Protein AF-A0A412Q838-F1 (afdb_monomer_lite)

Radius of gyration: 33.32 Å; chains: 1; bounding box: 59×25×80 Å

Structure (mmCIF, N/CA/C/O backbone):
data_AF-A0A412Q838-F1
#
_entry.id   AF-A0A412Q838-F1
#
loop_
_atom_site.group_PDB
_atom_site.id
_atom_site.type_symbol
_atom_site.label_atom_id
_atom_site.label_alt_id
_atom_site.label_comp_id
_atom_site.label_asym_id
_atom_site.label_entity_id
_atom_site.label_seq_id
_atom_site.pdbx_PDB_ins_code
_atom_site.Cartn_x
_atom_site.Cartn_y
_atom_site.Cartn_z
_atom_site.occupancy
_atom_site.B_iso_or_equiv
_atom_site.auth_seq_id
_atom_site.auth_comp_id
_atom_site.auth_asym_id
_atom_site.auth_atom_id
_atom_site.pdbx_PDB_model_num
ATOM 1 N N . LYS A 1 1 ? 25.121 19.660 -43.442 1.00 67.44 1 LYS A N 1
ATOM 2 C CA . LYS A 1 1 ? 24.996 18.195 -43.592 1.00 67.44 1 LYS A CA 1
ATOM 3 C C . LYS A 1 1 ? 23.678 17.936 -44.287 1.00 67.44 1 LYS A C 1
ATOM 5 O O . LYS A 1 1 ? 22.719 18.638 -43.985 1.00 67.44 1 LYS A O 1
ATOM 10 N N . SER A 1 2 ? 23.646 17.054 -45.275 1.00 88.25 2 SER A N 1
ATOM 11 C CA . SER A 1 2 ? 22.391 16.653 -45.905 1.00 88.25 2 SER A CA 1
ATOM 12 C C . SER A 1 2 ? 21.680 15.607 -45.034 1.00 88.25 2 SER A C 1
ATOM 14 O O . SER A 1 2 ? 22.355 14.857 -44.326 1.00 88.25 2 SER A O 1
ATOM 16 N N . PRO A 1 3 ? 20.343 15.497 -45.101 1.00 89.50 3 PRO A N 1
ATOM 17 C CA . PRO A 1 3 ? 19.605 14.456 -44.384 1.00 89.50 3 PRO A CA 1
ATOM 18 C C . PRO A 1 3 ? 20.129 13.034 -44.644 1.00 89.50 3 PRO A C 1
ATOM 20 O O . PRO A 1 3 ? 20.163 12.207 -43.740 1.00 89.50 3 PRO A O 1
ATOM 23 N N . LEU A 1 4 ? 20.594 12.752 -45.867 1.00 90.25 4 LEU A N 1
ATOM 24 C CA . LEU A 1 4 ? 21.164 11.453 -46.230 1.00 90.25 4 LEU A CA 1
ATOM 25 C C . LEU A 1 4 ? 22.490 11.171 -45.507 1.00 90.25 4 LEU A C 1
ATOM 27 O O . LEU A 1 4 ? 22.723 10.046 -45.079 1.00 90.25 4 LEU A O 1
ATOM 31 N N . GLU A 1 5 ? 23.348 12.180 -45.341 1.00 91.69 5 GLU A N 1
ATOM 32 C CA . GLU A 1 5 ? 24.610 12.035 -44.598 1.00 91.69 5 GLU A CA 1
ATOM 33 C C . GLU A 1 5 ? 24.364 11.717 -43.121 1.00 91.69 5 GLU A C 1
ATOM 35 O O . GLU A 1 5 ? 25.114 10.950 -42.525 1.00 91.69 5 GLU A O 1
ATOM 40 N N . GLU A 1 6 ? 23.311 12.283 -42.531 1.00 91.12 6 GLU A N 1
ATOM 41 C CA . GLU A 1 6 ? 22.933 12.011 -41.141 1.00 91.12 6 GLU A CA 1
ATOM 42 C C . GLU A 1 6 ? 22.399 10.584 -40.970 1.00 91.12 6 GLU A C 1
ATOM 44 O O . GLU A 1 6 ? 22.777 9.904 -40.016 1.00 91.12 6 GLU A O 1
ATOM 49 N N . TRP A 1 7 ? 21.611 10.088 -41.931 1.00 90.94 7 TRP A N 1
ATOM 50 C CA . TRP A 1 7 ? 21.191 8.684 -41.971 1.00 90.94 7 TRP A CA 1
ATOM 51 C C . TRP A 1 7 ? 22.371 7.725 -42.148 1.00 90.94 7 TRP A C 1
ATOM 53 O O . TRP A 1 7 ? 22.462 6.731 -41.434 1.00 90.94 7 TRP A O 1
ATOM 63 N N . ILE A 1 8 ? 23.302 8.025 -43.059 1.00 91.81 8 ILE A N 1
ATOM 64 C CA . ILE A 1 8 ? 24.510 7.211 -43.263 1.00 91.81 8 ILE A CA 1
ATOM 65 C C . ILE A 1 8 ? 25.379 7.204 -42.002 1.00 91.81 8 ILE A C 1
ATOM 67 O O . ILE A 1 8 ? 25.918 6.161 -41.642 1.00 91.81 8 ILE A O 1
ATOM 71 N N . TYR A 1 9 ? 25.511 8.345 -41.320 1.00 91.19 9 TYR A N 1
ATOM 72 C CA . TYR A 1 9 ? 26.241 8.424 -40.058 1.00 91.19 9 TYR A CA 1
ATOM 73 C C . TYR A 1 9 ? 25.623 7.489 -39.020 1.00 91.19 9 TYR A C 1
ATOM 75 O O . TYR A 1 9 ? 26.313 6.593 -38.545 1.00 91.19 9 TYR A O 1
ATOM 83 N N . TYR A 1 10 ? 24.321 7.628 -38.757 1.00 88.94 10 TYR A N 1
ATOM 84 C CA . TYR A 1 10 ? 23.614 6.773 -37.808 1.00 88.94 10 TYR A CA 1
ATOM 85 C C . TYR A 1 10 ? 23.723 5.282 -38.165 1.00 88.94 10 TYR A C 1
ATOM 87 O O . TYR A 1 10 ? 24.040 4.474 -37.301 1.00 88.94 10 TYR A O 1
ATOM 95 N N . LEU A 1 11 ? 23.531 4.898 -39.431 1.00 88.94 11 LEU A N 1
ATOM 96 C CA . LEU A 1 11 ? 23.614 3.490 -39.842 1.00 88.94 11 LEU A CA 1
ATOM 97 C C . LEU A 1 11 ? 25.022 2.896 -39.686 1.00 88.94 11 LEU A C 1
ATOM 99 O O . LEU A 1 11 ? 25.153 1.691 -39.482 1.00 88.94 11 LEU A O 1
ATOM 103 N N . ASN A 1 12 ? 26.065 3.723 -39.773 1.00 90.75 12 ASN A N 1
ATOM 104 C CA . ASN A 1 12 ? 27.448 3.276 -39.625 1.00 90.75 12 ASN A CA 1
ATOM 105 C C . ASN A 1 12 ? 27.929 3.275 -38.169 1.00 90.75 12 ASN A C 1
ATOM 107 O O . ASN A 1 12 ? 28.763 2.445 -37.815 1.00 90.75 12 ASN A O 1
ATOM 111 N N . THR A 1 13 ? 27.463 4.213 -37.342 1.00 86.06 13 THR A N 1
ATOM 112 C CA . THR A 1 13 ? 27.957 4.393 -35.966 1.00 86.06 13 THR A CA 1
ATOM 113 C C . THR A 1 13 ? 26.992 3.886 -34.900 1.00 86.06 13 THR A C 1
ATOM 115 O O . THR A 1 13 ? 27.412 3.641 -33.776 1.00 86.06 13 THR A O 1
ATOM 118 N N . GLY A 1 14 ? 25.708 3.736 -35.228 1.00 84.38 14 GLY A N 1
ATOM 119 C CA . GLY A 1 14 ? 24.630 3.487 -34.271 1.00 84.38 14 GLY A CA 1
ATOM 120 C C . GLY A 1 14 ? 24.230 4.720 -33.451 1.00 84.38 14 GLY A C 1
ATOM 121 O O . GLY A 1 14 ? 23.303 4.639 -32.650 1.00 84.38 14 GLY A O 1
ATOM 122 N N . GLU A 1 15 ? 24.882 5.869 -33.652 1.00 83.81 15 GLU A N 1
ATOM 123 C CA . GLU A 1 15 ? 24.660 7.083 -32.866 1.00 83.81 15 GLU A CA 1
ATOM 124 C C . GLU A 1 15 ? 23.845 8.116 -33.646 1.00 83.81 15 GLU A C 1
ATOM 126 O O . GLU A 1 15 ? 24.138 8.427 -34.802 1.00 83.81 15 GLU A O 1
ATOM 131 N N . ILE A 1 16 ? 22.847 8.710 -32.989 1.00 86.75 16 ILE A N 1
ATOM 132 C CA . ILE A 1 16 ? 22.075 9.829 -33.536 1.00 86.75 16 ILE A CA 1
ATOM 133 C C . ILE A 1 16 ? 22.507 11.101 -32.791 1.00 86.75 16 ILE A C 1
ATOM 135 O O . ILE A 1 16 ? 22.127 11.280 -31.632 1.00 86.75 16 ILE A O 1
ATOM 139 N N . PRO A 1 17 ? 23.269 12.024 -33.405 1.00 84.75 17 PRO A N 1
ATOM 140 C CA . PRO A 1 17 ? 23.662 13.277 -32.757 1.00 84.75 17 PRO A CA 1
ATOM 141 C C . PRO A 1 17 ? 22.443 14.114 -32.359 1.00 84.75 17 PRO A C 1
ATOM 143 O O . PRO A 1 17 ? 21.469 14.157 -33.106 1.00 84.75 17 PRO A O 1
ATOM 146 N N . SER A 1 18 ? 22.486 14.832 -31.232 1.00 83.12 18 SER A N 1
ATOM 147 C CA . SER A 1 18 ? 21.380 15.708 -30.783 1.00 83.12 18 SER A CA 1
ATOM 148 C C . SER A 1 18 ? 21.059 16.854 -31.750 1.00 83.12 18 SER A C 1
ATOM 150 O O . SER A 1 18 ? 19.988 17.442 -31.681 1.00 83.12 18 SER A O 1
ATOM 152 N N . THR A 1 19 ? 21.979 17.160 -32.664 1.00 87.19 19 THR A N 1
ATOM 153 C CA . THR A 1 19 ? 21.839 18.181 -33.710 1.00 87.19 19 THR A CA 1
ATOM 154 C C . THR A 1 19 ? 21.328 17.632 -35.044 1.00 87.19 19 THR A C 1
ATOM 156 O O . THR A 1 19 ? 21.236 18.398 -36.000 1.00 87.19 19 THR A O 1
ATOM 159 N N . ALA A 1 20 ? 21.035 16.328 -35.140 1.00 87.56 20 ALA A N 1
ATOM 160 C CA . ALA A 1 20 ? 20.490 15.724 -36.353 1.00 87.56 20 ALA A CA 1
ATOM 161 C C . ALA A 1 20 ? 19.101 16.303 -36.670 1.00 87.56 20 ALA A C 1
ATOM 163 O O . ALA A 1 20 ? 18.264 16.445 -35.782 1.00 87.56 20 ALA A O 1
ATOM 164 N N . THR A 1 21 ? 18.870 16.635 -37.939 1.00 88.50 21 THR A N 1
ATOM 165 C CA . THR A 1 21 ? 17.629 17.253 -38.441 1.00 88.50 21 THR A CA 1
ATOM 166 C C . THR A 1 21 ? 16.967 16.436 -39.548 1.00 88.50 21 THR A C 1
ATOM 168 O O . THR A 1 21 ? 15.905 16.819 -40.044 1.00 88.50 21 THR A O 1
ATOM 171 N N . ALA A 1 22 ? 17.574 15.316 -39.958 1.00 92.56 22 ALA A N 1
ATOM 172 C CA . ALA A 1 22 ? 17.005 14.451 -40.975 1.00 92.56 22 ALA A CA 1
ATOM 173 C C . ALA A 1 22 ? 15.611 13.951 -40.550 1.00 92.56 22 ALA A C 1
ATOM 175 O O . ALA A 1 22 ? 15.454 13.440 -39.436 1.00 92.56 22 ALA A O 1
ATOM 176 N N . PRO A 1 23 ? 14.605 14.041 -41.439 1.00 91.12 23 PRO A N 1
ATOM 177 C CA . PRO A 1 23 ? 13.271 13.524 -41.157 1.00 91.12 23 PRO A CA 1
ATOM 178 C C . PRO A 1 23 ? 13.321 12.048 -40.737 1.00 91.12 23 PRO A C 1
ATOM 180 O O . PRO A 1 23 ? 13.992 11.248 -41.397 1.00 91.12 23 PRO A O 1
ATOM 183 N N . GLY A 1 24 ? 12.625 11.687 -39.656 1.00 88.25 24 GLY A N 1
ATOM 184 C CA . GLY A 1 24 ? 12.573 10.321 -39.124 1.00 88.25 24 GLY A CA 1
ATOM 185 C C . GLY A 1 24 ? 13.652 9.975 -38.087 1.00 88.25 24 GLY A C 1
ATOM 186 O O . GLY A 1 24 ? 13.480 9.004 -37.348 1.00 88.25 24 GLY A O 1
ATOM 187 N N . LEU A 1 25 ? 14.763 10.726 -38.011 1.00 88.94 25 LEU A N 1
ATOM 188 C CA . LEU A 1 25 ? 15.825 10.443 -37.032 1.00 88.94 25 LEU A CA 1
ATOM 189 C C . LEU A 1 25 ? 15.440 10.839 -35.607 1.00 88.94 25 LEU A C 1
ATOM 191 O O . LEU A 1 25 ? 15.950 10.240 -34.662 1.00 88.94 25 LEU A O 1
ATOM 195 N N . GLU A 1 26 ? 14.537 11.802 -35.438 1.00 85.00 26 GLU A N 1
ATOM 196 C CA . GLU A 1 26 ? 14.043 12.154 -34.108 1.00 85.00 26 GLU A CA 1
ATOM 197 C C . GLU A 1 26 ? 13.155 11.038 -33.546 1.00 85.00 26 GLU A C 1
ATOM 199 O O . GLU A 1 26 ? 13.364 10.570 -32.430 1.00 85.00 26 GLU A O 1
ATOM 204 N N . GLU A 1 27 ? 12.261 10.485 -34.363 1.00 86.44 27 GLU A N 1
ATOM 205 C CA . GLU A 1 27 ? 11.441 9.333 -33.993 1.00 86.44 27 GLU A CA 1
ATOM 206 C C . GLU A 1 27 ? 12.296 8.080 -33.742 1.00 86.44 27 GLU A C 1
ATOM 208 O O . GLU A 1 27 ? 12.007 7.291 -32.839 1.00 86.44 27 GLU A O 1
ATOM 213 N N . ALA A 1 28 ? 13.371 7.884 -34.515 1.00 86.50 28 ALA A N 1
ATOM 214 C CA . ALA A 1 28 ? 14.329 6.806 -34.278 1.00 86.50 28 ALA A CA 1
ATOM 215 C C . ALA A 1 28 ? 15.071 6.986 -32.942 1.00 86.50 28 ALA A C 1
ATOM 217 O O . ALA A 1 28 ? 15.220 6.020 -32.195 1.00 86.50 28 ALA A O 1
ATOM 218 N N . ARG A 1 29 ? 15.479 8.217 -32.603 1.00 84.88 29 ARG A N 1
ATOM 219 C CA . ARG A 1 29 ? 16.115 8.549 -31.319 1.00 84.88 29 ARG A CA 1
ATOM 220 C C . ARG A 1 29 ? 15.206 8.225 -30.143 1.00 84.88 29 ARG A C 1
ATOM 222 O O . ARG A 1 29 ? 15.658 7.619 -29.175 1.00 84.88 29 ARG A O 1
ATOM 229 N N . GLU A 1 30 ? 13.933 8.595 -30.222 1.00 80.88 30 GLU A N 1
ATOM 230 C CA . GLU A 1 30 ? 12.965 8.285 -29.170 1.00 80.88 30 GLU A CA 1
ATOM 231 C C . GLU A 1 30 ? 12.785 6.774 -28.991 1.00 80.88 30 GLU A C 1
ATOM 233 O O . GLU A 1 30 ? 12.787 6.282 -27.861 1.00 80.88 30 GLU A O 1
ATOM 238 N N . ARG A 1 31 ? 12.694 6.022 -30.097 1.00 83.94 31 ARG A N 1
ATOM 239 C CA . ARG A 1 31 ? 12.529 4.559 -30.069 1.00 83.94 31 ARG A CA 1
ATOM 240 C C . ARG A 1 31 ? 13.752 3.817 -29.538 1.00 83.94 31 ARG A C 1
ATOM 242 O O . ARG A 1 31 ? 13.588 2.790 -28.891 1.00 83.94 31 ARG A O 1
ATOM 249 N N . LEU A 1 32 ? 14.952 4.330 -29.794 1.00 84.62 32 LEU A N 1
ATOM 250 C CA . LEU A 1 32 ? 16.222 3.695 -29.420 1.00 84.62 32 LEU A CA 1
ATOM 251 C C . LEU A 1 32 ? 16.795 4.222 -28.108 1.00 84.62 32 LEU A C 1
ATOM 253 O O . LEU A 1 32 ? 17.908 3.869 -27.728 1.00 84.62 32 LEU A O 1
ATOM 257 N N . LYS A 1 33 ? 16.046 5.066 -27.396 1.00 82.38 33 LYS A N 1
ATOM 258 C CA . LYS A 1 33 ? 16.528 5.735 -26.191 1.00 82.38 33 LYS A CA 1
ATOM 259 C C . LYS A 1 33 ? 17.055 4.749 -25.149 1.00 82.38 33 LYS A C 1
ATOM 261 O O . LYS A 1 33 ? 18.101 5.016 -24.574 1.00 82.38 33 LYS A O 1
ATOM 266 N N . LEU A 1 34 ? 16.377 3.615 -24.947 1.00 81.12 34 LEU A N 1
ATOM 267 C CA . LEU A 1 34 ? 16.824 2.563 -24.024 1.00 81.12 34 LEU A CA 1
ATOM 268 C C . LEU A 1 34 ? 18.095 1.858 -24.511 1.00 81.12 34 LEU A C 1
ATOM 270 O O . LEU A 1 34 ? 19.006 1.653 -23.717 1.00 81.12 34 LEU A O 1
ATOM 274 N N . ASP A 1 35 ? 18.181 1.542 -25.804 1.00 83.69 35 ASP A N 1
ATOM 275 C CA . ASP A 1 35 ? 19.356 0.885 -26.394 1.00 83.69 35 ASP A CA 1
ATOM 276 C C . ASP A 1 35 ? 20.592 1.797 -26.381 1.00 83.69 35 ASP A C 1
ATOM 278 O O . ASP A 1 35 ? 21.723 1.321 -26.304 1.00 83.69 35 ASP A O 1
ATOM 282 N N . SER A 1 36 ? 20.378 3.116 -26.422 1.00 81.88 36 SER A N 1
ATOM 283 C CA . SER A 1 36 ? 21.435 4.127 -26.333 1.00 81.88 36 SER A CA 1
ATOM 284 C C . SER A 1 36 ? 21.906 4.429 -24.904 1.00 81.88 36 SER A C 1
ATOM 286 O O . SER A 1 36 ? 22.867 5.178 -24.736 1.00 81.88 36 SER A O 1
ATOM 288 N N . MET A 1 37 ? 21.247 3.880 -23.875 1.00 87.25 37 MET A N 1
ATOM 289 C CA . MET A 1 37 ? 21.643 4.095 -22.480 1.00 87.25 37 MET A CA 1
ATOM 290 C C . MET A 1 37 ? 22.921 3.331 -22.138 1.00 87.25 37 MET A C 1
ATOM 292 O O . MET A 1 37 ? 23.129 2.180 -22.525 1.00 87.25 37 MET A O 1
ATOM 296 N N . THR A 1 38 ? 23.753 3.942 -21.302 1.00 90.75 38 THR A N 1
ATOM 297 C CA . THR A 1 38 ? 24.821 3.227 -20.604 1.00 90.75 38 THR A CA 1
ATOM 298 C C . THR A 1 38 ? 24.239 2.181 -19.648 1.00 90.75 38 THR A C 1
ATOM 300 O O . THR A 1 38 ? 23.074 2.234 -19.252 1.00 90.75 38 THR A O 1
ATOM 303 N N . LYS A 1 39 ? 25.070 1.226 -19.210 1.00 92.00 39 LYS A N 1
ATOM 304 C CA . LYS A 1 39 ? 24.649 0.211 -18.226 1.00 92.00 39 LYS A CA 1
ATOM 305 C C . LYS A 1 39 ? 24.109 0.833 -16.934 1.00 92.00 39 LYS A C 1
ATOM 307 O O . LYS A 1 39 ? 23.140 0.318 -16.381 1.00 92.00 39 LYS A O 1
ATOM 312 N N . ASP A 1 40 ? 24.713 1.930 -16.483 1.00 94.31 40 ASP A N 1
ATOM 313 C CA . ASP A 1 40 ? 24.312 2.615 -15.254 1.00 94.31 40 ASP A CA 1
ATOM 314 C C . ASP A 1 40 ? 22.978 3.352 -15.426 1.00 94.31 40 ASP A C 1
ATOM 316 O O . ASP A 1 40 ? 22.111 3.264 -14.555 1.00 94.31 40 ASP A O 1
ATOM 320 N N . GLU A 1 41 ? 22.771 4.016 -16.566 1.00 91.25 41 GLU A N 1
ATOM 321 C CA . GLU A 1 41 ? 21.497 4.666 -16.902 1.00 91.25 41 GLU A CA 1
ATOM 322 C C . GLU A 1 41 ? 20.365 3.649 -17.050 1.00 91.25 41 GLU A C 1
ATOM 324 O O . GLU A 1 41 ? 19.287 3.840 -16.486 1.00 91.25 41 GLU A O 1
ATOM 329 N N . LEU A 1 42 ? 20.620 2.534 -17.738 1.00 90.94 42 LEU A N 1
ATOM 330 C CA . LEU A 1 42 ? 19.637 1.471 -17.917 1.00 90.94 42 LEU A CA 1
ATOM 331 C C . LEU A 1 42 ? 19.267 0.821 -16.574 1.00 90.94 42 LEU A C 1
ATOM 333 O O . LEU A 1 42 ? 18.090 0.595 -16.290 1.00 90.94 42 LEU A O 1
ATOM 337 N N . ALA A 1 43 ? 20.254 0.573 -15.707 1.00 93.81 43 ALA A N 1
ATOM 338 C CA . ALA A 1 43 ? 20.015 0.064 -14.358 1.00 93.81 43 ALA A CA 1
ATOM 339 C C . ALA A 1 43 ? 19.223 1.059 -13.493 1.00 93.81 43 ALA A C 1
ATOM 341 O O . ALA A 1 43 ? 18.345 0.653 -12.730 1.00 93.81 43 ALA A O 1
ATOM 342 N N . ALA A 1 44 ? 19.504 2.361 -13.608 1.00 94.94 44 ALA A N 1
ATOM 343 C CA . ALA A 1 44 ? 18.744 3.401 -12.923 1.00 94.94 44 ALA A CA 1
ATOM 344 C C . ALA A 1 44 ? 17.294 3.482 -13.430 1.00 94.94 44 ALA A C 1
ATOM 346 O O . ALA A 1 44 ? 16.379 3.618 -12.617 1.00 94.94 44 ALA A O 1
ATOM 347 N N . TYR A 1 45 ? 17.077 3.342 -14.741 1.00 92.50 45 TYR A N 1
ATOM 348 C CA . TYR A 1 45 ? 15.750 3.313 -15.354 1.00 92.50 45 TYR A CA 1
ATOM 349 C C . TYR A 1 45 ? 14.904 2.144 -14.836 1.00 92.50 45 TYR A C 1
ATOM 351 O O . TYR A 1 45 ? 13.800 2.366 -14.341 1.00 92.50 45 TYR A O 1
ATOM 359 N N . TYR A 1 46 ? 15.430 0.916 -14.863 1.00 94.06 46 TYR A N 1
ATOM 360 C CA . TYR A 1 46 ? 14.692 -0.244 -14.351 1.00 94.06 46 TYR A CA 1
ATOM 361 C C . TYR A 1 46 ? 14.433 -0.153 -12.850 1.00 94.06 46 TYR A C 1
ATOM 363 O O . TYR A 1 46 ? 13.310 -0.388 -12.417 1.00 94.06 46 TYR A O 1
ATOM 371 N N . ARG A 1 47 ? 15.413 0.304 -12.059 1.00 95.94 47 ARG A N 1
ATOM 372 C CA . ARG A 1 47 ? 15.199 0.553 -10.626 1.00 95.94 47 ARG A CA 1
ATOM 373 C C . ARG A 1 47 ? 14.087 1.573 -10.387 1.00 95.94 47 ARG A C 1
ATOM 375 O O . ARG A 1 47 ? 13.316 1.433 -9.445 1.00 95.94 47 ARG A O 1
ATOM 382 N N . HIS A 1 48 ? 14.002 2.613 -11.214 1.00 94.31 48 HIS A N 1
ATOM 383 C CA . HIS A 1 48 ? 12.922 3.586 -11.117 1.00 94.31 48 HIS A CA 1
ATOM 384 C C . HIS A 1 48 ? 11.559 2.955 -11.424 1.00 94.31 48 HIS A C 1
ATOM 386 O O . HIS A 1 48 ? 10.616 3.193 -10.672 1.00 94.31 48 HIS A O 1
ATOM 392 N N . LEU A 1 49 ? 11.459 2.127 -12.468 1.00 93.62 49 LEU A N 1
ATOM 393 C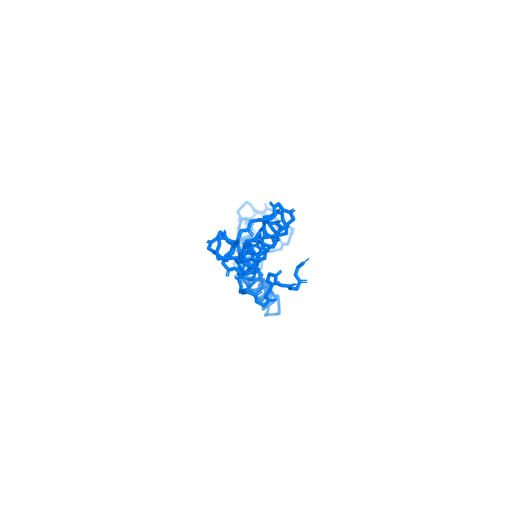 CA . LEU A 1 49 ? 10.230 1.395 -12.780 1.00 93.62 49 LEU A CA 1
ATOM 394 C C . LEU A 1 49 ? 9.815 0.457 -11.642 1.00 93.62 49 LEU A C 1
ATOM 396 O O . LEU A 1 49 ? 8.654 0.488 -11.234 1.00 93.62 49 LEU A O 1
ATOM 400 N N . ASP A 1 50 ? 10.759 -0.302 -11.085 1.00 95.44 50 ASP A N 1
ATOM 401 C CA . ASP A 1 50 ? 10.513 -1.179 -9.936 1.00 95.44 50 ASP A CA 1
ATOM 402 C C . ASP A 1 50 ? 9.994 -0.374 -8.742 1.00 95.44 50 ASP A C 1
ATOM 404 O O . ASP A 1 50 ? 8.974 -0.720 -8.148 1.00 95.44 50 ASP A O 1
ATOM 408 N N . ASN A 1 51 ? 10.633 0.760 -8.438 1.00 95.94 51 ASN A N 1
ATOM 409 C CA . ASN A 1 51 ? 10.197 1.651 -7.367 1.00 95.94 51 ASN A CA 1
ATOM 410 C C . ASN A 1 51 ? 8.767 2.167 -7.589 1.00 95.94 51 ASN A C 1
ATOM 412 O O . ASN A 1 51 ? 8.010 2.252 -6.627 1.00 95.94 51 ASN A O 1
ATOM 416 N N . ILE A 1 52 ? 8.372 2.507 -8.823 1.00 95.06 52 ILE A N 1
ATOM 417 C CA . ILE A 1 52 ? 6.996 2.944 -9.123 1.00 95.06 52 ILE A CA 1
ATOM 418 C C . ILE A 1 52 ? 5.997 1.824 -8.831 1.00 95.06 52 ILE A C 1
ATOM 420 O O . ILE A 1 52 ? 4.958 2.079 -8.220 1.00 95.06 52 ILE A O 1
ATOM 424 N N . VAL A 1 53 ? 6.291 0.600 -9.274 1.00 94.25 53 VAL A N 1
ATOM 425 C CA . VAL A 1 53 ? 5.408 -0.554 -9.060 1.00 94.25 53 VAL A CA 1
ATOM 426 C C . VAL A 1 53 ? 5.272 -0.843 -7.567 1.00 94.25 53 VAL A C 1
ATOM 428 O O . VAL A 1 53 ? 4.151 -0.906 -7.070 1.00 94.25 53 VAL A O 1
ATOM 431 N N . ILE A 1 54 ? 6.392 -0.900 -6.843 1.00 96.06 54 ILE A N 1
ATOM 432 C CA . ILE A 1 54 ? 6.416 -1.115 -5.390 1.00 96.06 54 ILE A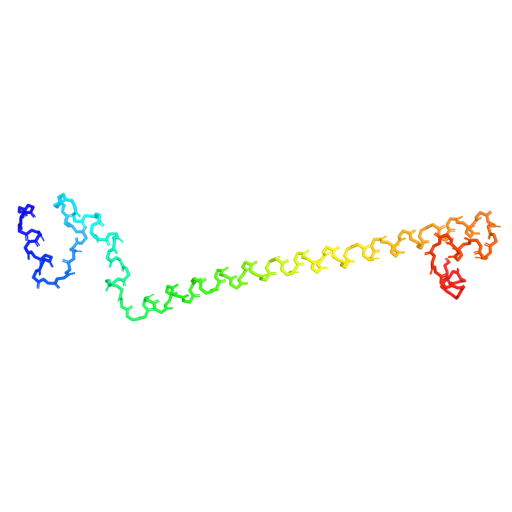 CA 1
ATOM 433 C C . ILE A 1 54 ? 5.625 -0.025 -4.663 1.00 96.06 54 ILE A C 1
ATOM 435 O O . ILE A 1 54 ? 4.799 -0.327 -3.808 1.00 96.06 54 ILE A O 1
ATOM 439 N N . LEU A 1 55 ? 5.837 1.249 -5.009 1.00 96.44 55 LEU A N 1
ATOM 440 C CA . LEU A 1 55 ? 5.117 2.358 -4.380 1.00 96.44 55 LEU A CA 1
ATOM 441 C C . LEU A 1 55 ? 3.611 2.267 -4.614 1.00 96.44 55 LEU A C 1
ATOM 443 O O . LEU A 1 55 ? 2.835 2.530 -3.698 1.00 96.44 55 LEU A O 1
ATOM 447 N N . ARG A 1 56 ? 3.188 1.896 -5.825 1.00 95.25 56 ARG A N 1
ATOM 448 C CA . ARG A 1 56 ? 1.769 1.715 -6.135 1.00 95.25 56 ARG A CA 1
ATOM 449 C C . ARG A 1 56 ? 1.158 0.598 -5.293 1.00 95.25 56 ARG A C 1
ATOM 451 O O . ARG A 1 56 ? 0.060 0.778 -4.773 1.00 95.25 56 ARG A O 1
ATOM 458 N N . ASP A 1 57 ? 1.858 -0.520 -5.166 1.00 95.75 57 ASP A N 1
ATOM 459 C CA . ASP A 1 57 ? 1.371 -1.670 -4.411 1.00 95.75 57 ASP A CA 1
ATOM 460 C C . ASP A 1 57 ? 1.301 -1.339 -2.913 1.00 95.75 57 ASP A C 1
ATOM 462 O O . ASP A 1 57 ? 0.258 -1.555 -2.301 1.00 95.75 57 ASP A O 1
ATOM 466 N N . ASN A 1 58 ? 2.320 -0.669 -2.360 1.00 97.62 58 ASN A N 1
ATOM 467 C CA . ASN A 1 58 ? 2.294 -0.155 -0.988 1.00 97.62 58 ASN A CA 1
ATOM 468 C C . ASN A 1 58 ? 1.091 0.771 -0.753 1.00 97.62 58 ASN A C 1
ATOM 470 O O . ASN A 1 58 ? 0.365 0.598 0.215 1.00 97.62 58 ASN A O 1
ATOM 474 N N . ILE A 1 59 ? 0.827 1.729 -1.650 1.00 96.81 59 ILE A N 1
ATOM 475 C CA . ILE A 1 59 ? -0.321 2.644 -1.513 1.00 96.81 59 ILE A CA 1
ATOM 476 C C . ILE A 1 59 ? -1.652 1.884 -1.464 1.00 96.81 59 ILE A C 1
ATOM 478 O O . ILE A 1 59 ? -2.563 2.298 -0.745 1.00 96.81 59 ILE A O 1
ATOM 482 N N . ASN A 1 60 ? -1.789 0.812 -2.245 1.00 96.31 60 ASN A N 1
ATOM 483 C CA . ASN A 1 60 ? -3.007 0.010 -2.247 1.00 96.31 60 ASN A CA 1
ATOM 484 C C . ASN A 1 60 ? -3.163 -0.753 -0.931 1.00 96.31 60 ASN A C 1
ATOM 486 O O . ASN A 1 60 ? -4.214 -0.633 -0.306 1.00 96.31 60 ASN A O 1
ATOM 490 N N . THR A 1 61 ? -2.113 -1.448 -0.487 1.00 96.56 61 THR A N 1
ATOM 491 C CA . THR A 1 61 ? -2.114 -2.189 0.781 1.00 96.56 61 THR A CA 1
ATOM 492 C C . THR A 1 61 ? -2.429 -1.271 1.960 1.00 96.56 61 THR A C 1
ATOM 494 O O . THR A 1 61 ? -3.393 -1.504 2.679 1.00 96.56 61 THR A O 1
ATOM 497 N N . GLU A 1 62 ? -1.709 -0.157 2.095 1.00 97.31 62 GLU A N 1
ATOM 498 C CA . GLU A 1 62 ? -1.893 0.804 3.192 1.00 97.31 62 GLU A CA 1
ATOM 499 C C . GLU A 1 62 ? -3.303 1.417 3.195 1.00 97.31 62 GLU A C 1
ATOM 501 O O . GLU A 1 62 ? -3.884 1.702 4.242 1.00 97.31 62 GLU A O 1
ATOM 506 N N . ARG A 1 63 ? -3.904 1.618 2.014 1.00 97.25 63 ARG A N 1
ATOM 507 C CA . ARG A 1 63 ? -5.285 2.106 1.910 1.00 97.25 63 ARG A CA 1
ATOM 508 C C . ARG A 1 63 ? -6.295 1.053 2.356 1.00 97.25 63 ARG A C 1
ATOM 510 O O . ARG A 1 63 ? -7.304 1.416 2.962 1.00 97.25 63 ARG A O 1
ATOM 517 N N . GLU A 1 64 ? -6.079 -0.206 1.996 1.00 97.25 64 GLU A N 1
ATOM 518 C CA . GLU A 1 64 ? -6.947 -1.313 2.395 1.00 97.25 64 GLU A CA 1
ATOM 519 C C . GLU A 1 64 ? -6.873 -1.546 3.905 1.00 97.25 64 GLU A C 1
ATOM 521 O O . GLU A 1 64 ? -7.918 -1.566 4.559 1.00 97.25 64 GLU A O 1
ATOM 526 N N . GLU A 1 65 ? -5.663 -1.605 4.461 1.00 97.44 65 GLU A N 1
ATOM 527 C CA . GLU A 1 65 ? -5.421 -1.725 5.901 1.00 97.44 65 GLU A CA 1
ATOM 528 C C . GLU A 1 65 ? -6.016 -0.535 6.658 1.00 97.44 65 GLU A C 1
ATOM 530 O O . GLU A 1 65 ? -6.866 -0.723 7.527 1.00 97.44 65 GLU A O 1
ATOM 535 N N . GLY A 1 66 ? -5.708 0.699 6.248 1.00 98.31 66 GLY A N 1
ATOM 536 C CA . GLY A 1 66 ? -6.250 1.896 6.893 1.00 98.31 66 GLY A CA 1
ATOM 537 C C . GLY A 1 66 ? -7.779 1.993 6.821 1.00 98.31 66 GLY A C 1
ATOM 538 O O . GLY A 1 66 ? -8.419 2.520 7.734 1.00 98.31 66 GLY A O 1
ATOM 539 N N . ARG A 1 67 ? -8.408 1.461 5.763 1.00 97.94 67 ARG A N 1
ATOM 540 C CA . ARG A 1 67 ? -9.873 1.371 5.677 1.00 97.94 67 ARG A CA 1
ATOM 541 C C . ARG A 1 67 ? -10.429 0.320 6.636 1.00 97.94 67 ARG A C 1
ATOM 543 O O . ARG A 1 67 ? -11.473 0.573 7.236 1.00 97.94 67 ARG A O 1
ATOM 550 N N . ALA A 1 68 ? -9.782 -0.837 6.746 1.00 98.06 68 ALA A N 1
ATOM 551 C CA . ALA A 1 68 ? -10.195 -1.904 7.650 1.00 98.06 68 ALA A CA 1
ATOM 552 C C . ALA A 1 68 ? -10.070 -1.464 9.116 1.00 98.06 68 ALA A C 1
ATOM 554 O O . ALA A 1 68 ? -11.057 -1.513 9.849 1.00 98.06 68 ALA A O 1
ATOM 555 N N . GLU A 1 69 ? -8.912 -0.926 9.505 1.00 98.00 69 GLU A N 1
ATOM 556 C CA . GLU A 1 69 ? -8.677 -0.379 10.846 1.00 98.00 69 GLU A CA 1
ATOM 557 C C . GLU A 1 69 ? -9.641 0.768 11.165 1.00 98.00 69 GLU A C 1
ATOM 559 O O . GLU A 1 69 ? -10.228 0.820 12.244 1.00 98.00 69 GLU A O 1
ATOM 564 N N . GLY A 1 70 ? -9.860 1.676 10.208 1.00 98.31 70 GLY A N 1
ATOM 565 C CA . GLY A 1 70 ? -10.791 2.789 10.377 1.00 98.31 70 GLY A CA 1
ATOM 566 C C . GLY A 1 70 ? -12.241 2.344 10.580 1.00 98.31 70 GLY A C 1
ATOM 567 O O . GLY A 1 70 ? -12.976 2.989 11.331 1.00 98.31 70 GLY A O 1
ATOM 568 N N . LEU A 1 71 ? -12.659 1.248 9.937 1.00 98.19 71 LEU A N 1
ATOM 569 C CA . LEU A 1 71 ? -13.985 0.666 10.135 1.00 98.19 71 LEU A CA 1
ATOM 570 C C . LEU A 1 71 ? -14.101 0.039 11.527 1.00 98.19 71 LEU A C 1
ATOM 572 O O . LEU A 1 7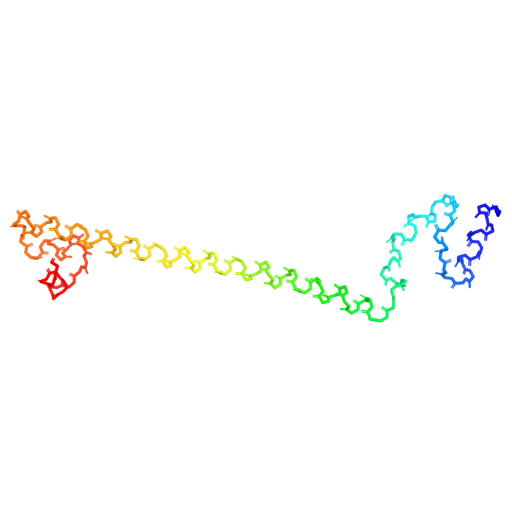1 ? -15.045 0.366 12.242 1.00 98.19 71 LEU A O 1
ATOM 576 N N . GLU A 1 72 ? -13.130 -0.781 11.936 1.00 97.75 72 GLU A N 1
ATOM 577 C CA . GLU A 1 72 ? -13.135 -1.426 13.255 1.00 97.75 72 GLU A CA 1
ATOM 578 C C . GLU A 1 72 ? -13.122 -0.390 14.390 1.00 97.75 72 GLU A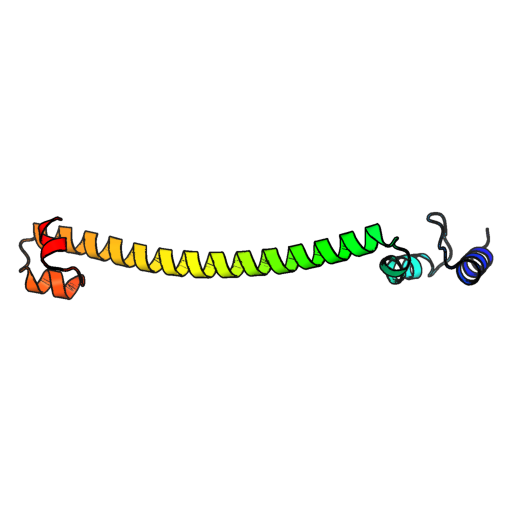 C 1
ATOM 580 O O . GLU A 1 72 ? -13.945 -0.441 15.308 1.00 97.75 72 GLU A O 1
ATOM 585 N N . GLU A 1 73 ? -12.236 0.603 14.310 1.00 97.94 73 GLU A N 1
ATOM 586 C CA . GLU A 1 73 ? -12.140 1.672 15.304 1.00 97.94 73 GLU A CA 1
ATOM 587 C C . GLU A 1 73 ? -13.409 2.539 15.321 1.00 97.94 73 GLU A C 1
ATOM 589 O O . GLU A 1 73 ? -13.864 2.980 16.381 1.00 97.94 73 GLU A O 1
ATOM 594 N N . GLY A 1 74 ? -14.011 2.778 14.152 1.00 98.12 74 GLY A N 1
ATOM 595 C CA . GLY A 1 74 ? -15.281 3.486 14.022 1.00 98.12 74 GLY A CA 1
ATOM 596 C C . GLY A 1 74 ? -16.436 2.735 14.687 1.00 98.12 74 GLY A C 1
ATOM 597 O O . GLY A 1 74 ? -17.176 3.324 15.481 1.00 98.12 74 GLY A O 1
ATOM 598 N N . GLU A 1 75 ? -16.562 1.437 14.414 1.00 97.50 75 GLU A N 1
ATOM 599 C CA . GLU A 1 75 ? -17.558 0.555 15.028 1.00 97.50 75 GLU A CA 1
ATOM 600 C C . GLU A 1 75 ? -17.369 0.483 16.546 1.00 97.50 75 GLU A C 1
ATOM 602 O O . GLU A 1 75 ? -18.332 0.680 17.294 1.00 97.50 75 GLU A O 1
ATOM 607 N N . ARG A 1 76 ? -16.127 0.325 17.022 1.00 97.56 76 ARG A N 1
ATOM 608 C CA . ARG A 1 76 ? -15.806 0.302 18.457 1.00 97.56 76 ARG A CA 1
ATOM 609 C C . ARG A 1 76 ? -16.169 1.614 19.146 1.00 97.56 76 ARG A C 1
ATOM 611 O O . ARG A 1 76 ? -16.831 1.605 20.186 1.00 97.56 76 ARG A O 1
ATOM 618 N N . LYS A 1 77 ? -15.773 2.757 18.576 1.00 98.19 77 LYS A N 1
ATOM 619 C CA . LYS A 1 77 ? -16.122 4.082 19.116 1.00 98.19 77 LYS A CA 1
ATOM 620 C C . LYS A 1 77 ? -17.627 4.275 19.170 1.00 98.19 77 LYS A C 1
ATOM 622 O O . LYS A 1 77 ? -18.135 4.787 20.170 1.00 98.19 77 LYS A O 1
ATOM 627 N N . LYS A 1 78 ? -18.341 3.844 18.127 1.00 98.19 78 LYS A N 1
ATOM 628 C CA . LYS A 1 78 ? -19.795 3.958 18.087 1.00 98.19 78 LYS A CA 1
ATOM 629 C C . LYS A 1 78 ? -20.458 3.083 19.145 1.00 98.19 78 LYS A C 1
ATOM 631 O O . LYS A 1 78 ? -21.344 3.568 19.845 1.00 98.19 78 LYS A O 1
ATOM 636 N N . ALA A 1 79 ? -20.001 1.844 19.314 1.00 98.25 79 ALA A N 1
ATOM 637 C CA . ALA A 1 79 ? -20.472 0.944 20.362 1.00 98.25 79 ALA A CA 1
ATOM 638 C C . ALA A 1 79 ? -20.298 1.560 21.760 1.00 98.25 79 ALA A C 1
ATOM 640 O O . ALA A 1 79 ? -21.238 1.567 22.553 1.00 98.25 79 ALA A O 1
ATOM 641 N N . ILE A 1 80 ? -19.138 2.165 22.036 1.00 98.31 80 ILE A N 1
ATOM 642 C CA . ILE A 1 80 ? -18.860 2.853 23.306 1.00 98.31 80 ILE A CA 1
ATOM 643 C C . ILE A 1 80 ? -19.780 4.065 23.515 1.00 98.31 80 ILE A C 1
ATOM 645 O O . ILE A 1 80 ? -20.306 4.258 24.613 1.00 98.31 80 ILE A O 1
ATOM 649 N N . GLU A 1 81 ? -19.988 4.890 22.486 1.00 98.25 81 GLU A N 1
ATOM 650 C CA . GLU A 1 81 ? -20.889 6.048 22.551 1.00 98.25 81 GLU A CA 1
ATOM 651 C C . GLU A 1 81 ? -22.325 5.616 22.881 1.00 98.25 81 GLU A C 1
ATOM 653 O O . GLU A 1 81 ? -22.953 6.162 23.794 1.00 98.25 81 GLU A O 1
ATOM 658 N N . VAL A 1 82 ? -22.821 4.593 22.180 1.00 98.12 82 VAL A N 1
ATOM 659 C CA . VAL A 1 82 ? -24.151 4.021 22.408 1.00 98.12 82 VAL A CA 1
ATOM 660 C C . VAL A 1 82 ? -24.248 3.440 23.819 1.00 98.12 82 VAL A C 1
ATOM 662 O O . VAL A 1 82 ? -25.213 3.730 24.524 1.00 98.12 82 VAL A O 1
ATOM 665 N N . ALA A 1 83 ? -23.241 2.692 24.278 1.00 98.25 83 ALA A N 1
ATOM 666 C CA . ALA A 1 83 ? -23.236 2.107 25.617 1.00 98.25 83 ALA A CA 1
ATOM 667 C C . ALA A 1 83 ? -23.293 3.174 26.716 1.00 98.25 83 ALA A C 1
ATOM 669 O O . ALA A 1 83 ? -24.083 3.042 27.651 1.00 98.25 83 ALA A O 1
ATOM 670 N N . ARG A 1 84 ? -22.524 4.265 26.586 1.00 98.06 84 ARG A N 1
ATOM 671 C CA . ARG A 1 84 ? -22.564 5.398 27.529 1.00 98.06 84 ARG A CA 1
ATOM 672 C C . ARG A 1 84 ? -23.952 6.021 27.614 1.00 98.06 84 ARG A C 1
ATOM 674 O O . ARG A 1 84 ? -24.441 6.270 28.714 1.00 98.06 84 ARG A O 1
ATOM 681 N N . TYR A 1 85 ? -24.587 6.250 26.467 1.00 98.12 85 TYR A N 1
ATOM 682 C CA . TYR A 1 85 ? -25.933 6.814 26.411 1.00 98.12 85 TYR A CA 1
ATOM 683 C C . TYR A 1 85 ? -26.984 5.879 27.028 1.00 98.12 85 TYR A C 1
ATOM 685 O O . TYR A 1 85 ? -27.821 6.306 27.825 1.00 98.12 85 TYR A O 1
ATOM 693 N N . LEU A 1 86 ? -26.937 4.586 26.702 1.00 97.75 86 LEU A N 1
ATOM 694 C CA . LEU A 1 86 ? -27.888 3.616 27.243 1.00 97.75 86 LEU A CA 1
ATOM 695 C C . LEU A 1 86 ? -27.711 3.431 28.755 1.00 97.75 86 LEU A C 1
ATOM 697 O O . LEU A 1 86 ? -28.710 3.356 29.477 1.00 97.75 86 LEU A O 1
ATOM 701 N N . LYS A 1 87 ? -26.461 3.422 29.237 1.00 96.50 87 LYS A N 1
ATOM 702 C CA . LYS A 1 87 ? -26.125 3.344 30.664 1.00 96.50 87 LYS A CA 1
ATOM 703 C C . LYS A 1 87 ? -26.646 4.564 31.421 1.00 96.50 87 LYS A C 1
ATOM 705 O O . LYS A 1 87 ? -27.296 4.397 32.450 1.00 96.50 87 LYS A O 1
ATOM 710 N N . SER A 1 88 ? -26.436 5.777 30.901 1.00 97.06 88 SER A N 1
ATOM 711 C CA . SER A 1 88 ? -26.950 7.005 31.531 1.00 97.06 88 SER A CA 1
ATOM 712 C C . SER A 1 88 ? -28.479 7.097 31.507 1.00 97.06 88 SER A C 1
ATOM 714 O O . SER A 1 88 ? -29.070 7.712 32.391 1.00 97.06 88 SER A O 1
ATOM 716 N N . SER A 1 89 ? -29.123 6.427 30.549 1.00 96.88 89 SER A N 1
ATOM 717 C CA . SER A 1 89 ? -30.583 6.327 30.440 1.00 96.88 89 SER A CA 1
ATOM 718 C C . SER A 1 89 ? -31.197 5.233 31.329 1.00 96.88 89 SER A C 1
ATOM 720 O O . SER A 1 89 ? -32.407 5.024 31.289 1.00 96.88 89 SER A O 1
ATOM 722 N N . GLY A 1 90 ? -30.392 4.517 32.125 1.00 95.31 90 GLY A N 1
ATOM 723 C CA . GLY A 1 90 ? -30.871 3.464 33.028 1.00 95.31 90 GLY A CA 1
ATOM 724 C C . GLY A 1 90 ? -31.277 2.165 32.325 1.00 95.31 90 GLY A C 1
ATOM 725 O O . GLY A 1 90 ? -32.047 1.379 32.878 1.00 95.31 90 GLY A O 1
ATOM 726 N N . THR A 1 91 ? -30.782 1.930 31.107 1.00 97.38 91 THR A N 1
ATOM 727 C CA . THR A 1 91 ? -31.062 0.704 30.347 1.00 97.38 91 THR A CA 1
ATOM 728 C C . THR A 1 91 ? -30.450 -0.512 31.048 1.00 97.38 91 THR A C 1
ATOM 730 O O . THR A 1 91 ? -29.350 -0.438 31.596 1.00 97.38 91 THR A O 1
ATOM 733 N N . ALA A 1 92 ? -31.147 -1.652 31.023 1.00 97.44 92 ALA A N 1
ATOM 734 C CA . ALA A 1 92 ? -30.654 -2.888 31.627 1.00 97.44 92 ALA A CA 1
ATOM 735 C C . ALA A 1 92 ? -29.342 -3.360 30.975 1.00 97.44 92 ALA A C 1
ATOM 737 O O . ALA A 1 92 ? -29.234 -3.369 29.750 1.00 97.44 92 ALA A O 1
ATOM 738 N N . MET A 1 93 ? -28.385 -3.813 31.794 1.00 97.12 93 MET A N 1
ATOM 739 C CA . MET A 1 93 ? -27.045 -4.244 31.362 1.00 97.12 93 MET A CA 1
ATOM 740 C C . MET A 1 93 ? -27.081 -5.221 30.177 1.00 97.12 93 MET A C 1
ATOM 742 O O . MET A 1 93 ? -26.394 -5.004 29.185 1.00 97.12 93 MET A O 1
ATOM 746 N N . GLU A 1 94 ? -27.943 -6.238 30.239 1.00 97.19 94 GLU A N 1
ATOM 747 C CA . GLU A 1 94 ? -28.098 -7.246 29.178 1.00 97.19 94 GLU A CA 1
ATOM 748 C C . GLU A 1 94 ? -28.491 -6.641 27.820 1.00 97.19 94 GLU A C 1
ATOM 750 O O . GLU A 1 94 ? -28.019 -7.081 26.773 1.00 97.19 94 GLU A O 1
ATOM 755 N N . LEU A 1 95 ? -29.321 -5.591 27.818 1.00 97.56 95 LEU A N 1
ATOM 756 C CA . LEU A 1 95 ? -29.715 -4.901 26.587 1.00 97.56 95 LEU A CA 1
ATOM 757 C C . LEU A 1 95 ? -28.581 -4.033 26.037 1.00 97.56 95 LEU A C 1
ATOM 759 O O . LEU A 1 95 ? -28.448 -3.913 24.823 1.00 97.56 95 LEU A O 1
ATOM 763 N N . ILE A 1 96 ? -27.752 -3.450 26.909 1.00 97.94 96 ILE A N 1
ATOM 764 C CA . ILE A 1 96 ? -26.572 -2.682 26.489 1.00 97.94 96 ILE A CA 1
ATOM 765 C C . ILE A 1 96 ? -25.548 -3.616 25.841 1.00 97.94 96 ILE A C 1
ATOM 767 O O . ILE A 1 96 ? -25.060 -3.308 24.753 1.00 97.94 96 ILE A O 1
ATOM 771 N N . ILE A 1 97 ? -25.280 -4.772 26.457 1.00 97.88 97 ILE A N 1
ATOM 772 C CA . ILE A 1 97 ? -24.419 -5.823 25.894 1.00 97.88 97 ILE A CA 1
ATOM 773 C C . ILE A 1 97 ? -24.940 -6.236 24.513 1.00 97.88 97 ILE A C 1
AT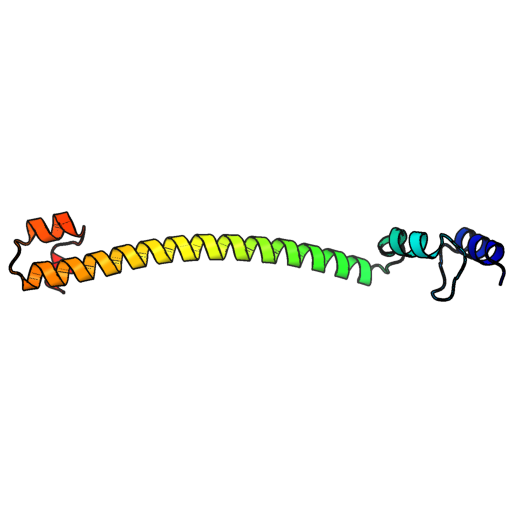OM 775 O O . ILE A 1 97 ? -24.200 -6.176 23.536 1.00 97.88 97 ILE A O 1
ATOM 779 N N . GLY A 1 98 ? -26.231 -6.565 24.396 1.00 97.31 98 GLY A N 1
ATOM 780 C CA . GLY A 1 98 ? -26.828 -6.970 23.120 1.00 97.31 98 GLY A CA 1
ATOM 781 C C . GLY A 1 98 ? -26.802 -5.886 22.033 1.00 97.31 98 GLY A C 1
ATOM 782 O O . GLY A 1 98 ? -26.618 -6.204 20.862 1.00 97.31 98 GLY A O 1
ATOM 783 N N . ALA A 1 99 ? -26.965 -4.612 22.400 1.00 96.12 99 ALA A N 1
ATOM 784 C CA . ALA A 1 99 ? -26.993 -3.500 21.447 1.00 96.12 99 ALA A CA 1
ATOM 785 C C . ALA A 1 99 ? -25.601 -3.053 20.972 1.00 96.12 99 ALA A C 1
ATOM 787 O O . ALA A 1 99 ? -25.488 -2.458 19.902 1.00 96.12 99 ALA A O 1
ATOM 788 N N . THR A 1 100 ? -24.560 -3.283 21.775 1.00 96.81 100 THR A N 1
ATOM 789 C CA . THR A 1 100 ? -23.217 -2.721 21.535 1.00 96.81 100 THR A CA 1
ATOM 790 C C . THR A 1 100 ? -22.141 -3.772 21.306 1.00 96.81 100 THR A C 1
ATOM 792 O O . THR A 1 100 ? -21.083 -3.440 20.784 1.00 96.81 100 THR A O 1
ATOM 795 N N . GLY A 1 101 ? -22.391 -5.026 21.690 1.00 96.50 101 GLY A N 1
ATOM 796 C CA . GLY A 1 101 ? -21.409 -6.108 21.635 1.00 96.50 101 GLY A CA 1
ATOM 797 C C . GLY A 1 101 ? -20.283 -5.995 22.668 1.00 96.50 101 GLY A C 1
ATOM 798 O O . GLY A 1 101 ? -19.390 -6.837 22.665 1.00 96.50 101 GLY A O 1
ATOM 799 N N . LEU A 1 102 ? -20.310 -4.983 23.543 1.00 97.25 102 LEU A N 1
ATOM 800 C CA . LEU A 1 102 ? -19.315 -4.798 24.600 1.00 97.25 102 LEU A CA 1
ATOM 801 C C . LEU A 1 102 ? -19.527 -5.791 25.743 1.00 97.25 102 LEU A C 1
ATOM 803 O O . LEU A 1 102 ? -20.659 -6.160 26.070 1.00 97.25 102 LEU A O 1
ATOM 807 N N . SER A 1 103 ? -18.434 -6.178 26.396 1.00 97.56 103 SER A N 1
ATOM 808 C CA . SER A 1 103 ? -18.489 -7.002 27.598 1.00 97.56 103 SER A CA 1
ATOM 809 C C . SER A 1 103 ? -19.091 -6.225 28.769 1.00 97.56 103 SER A C 1
ATOM 811 O O . SER A 1 103 ? -19.065 -4.990 28.828 1.00 97.56 103 SER A O 1
ATOM 813 N N . LYS A 1 104 ? -19.602 -6.960 29.757 1.00 96.94 104 LYS A N 1
ATOM 814 C CA . LYS A 1 104 ? -20.098 -6.362 30.997 1.00 96.94 104 LYS A CA 1
ATOM 815 C C . LYS A 1 104 ? -19.019 -5.516 31.682 1.00 96.94 104 LYS A C 1
ATOM 817 O O . LYS A 1 104 ? -19.297 -4.398 32.102 1.00 96.94 104 LYS A O 1
ATOM 822 N N . GLU A 1 105 ? -17.789 -6.018 31.750 1.00 97.19 105 GLU A N 1
ATOM 823 C CA . GLU A 1 105 ? -16.648 -5.331 32.359 1.00 97.19 105 GLU A CA 1
ATOM 824 C C . GLU A 1 105 ? -16.275 -4.051 31.602 1.00 97.19 105 GLU A C 1
ATOM 826 O O . GLU A 1 105 ? -15.885 -3.062 32.223 1.00 97.19 105 GLU A O 1
ATOM 831 N N . GLU A 1 106 ? -16.374 -4.055 30.270 1.00 96.94 106 GLU A N 1
ATOM 832 C CA . GLU A 1 106 ? -16.167 -2.856 29.456 1.00 96.94 106 GLU A CA 1
ATOM 833 C C . GLU A 1 106 ? -17.237 -1.809 29.765 1.00 96.94 106 GLU A C 1
ATOM 835 O O . GLU A 1 106 ? -16.900 -0.668 30.071 1.00 96.94 106 GLU A O 1
ATOM 840 N N . ILE A 1 107 ? -18.514 -2.202 29.781 1.00 97.19 107 ILE A N 1
ATOM 841 C CA . ILE A 1 107 ? -19.640 -1.304 30.076 1.00 97.19 107 ILE A CA 1
ATOM 842 C C . ILE A 1 107 ? -19.571 -0.770 31.511 1.00 97.19 107 ILE A C 1
ATOM 844 O O . ILE A 1 107 ? -19.885 0.396 31.754 1.00 97.19 107 ILE A O 1
ATOM 848 N N . GLU A 1 108 ? -19.152 -1.579 32.484 1.00 95.31 108 GLU A N 1
ATOM 849 C CA . GLU A 1 108 ? -18.985 -1.150 33.876 1.00 95.31 108 GLU A CA 1
ATOM 850 C C . GLU A 1 108 ? -17.929 -0.047 34.019 1.00 95.31 108 GLU A C 1
ATOM 852 O O . GLU A 1 108 ? -18.132 0.870 34.818 1.00 95.31 108 G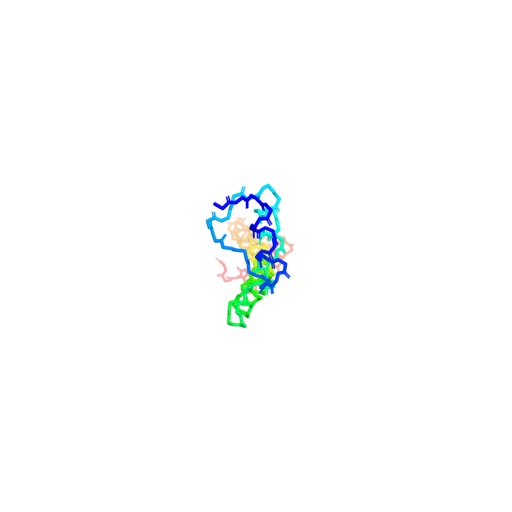LU A O 1
ATOM 857 N N . LYS A 1 109 ? -16.874 -0.080 33.194 1.00 95.38 109 LYS A N 1
ATOM 858 C CA . LYS A 1 109 ? -15.794 0.920 33.160 1.00 95.38 109 LYS A CA 1
ATOM 859 C C . LYS A 1 109 ? -16.137 2.211 32.401 1.00 95.38 109 LYS A C 1
ATOM 861 O O . LYS A 1 109 ? -15.375 3.170 32.522 1.00 95.38 109 LYS A O 1
ATOM 866 N N . LEU A 1 110 ? -17.221 2.238 31.616 1.00 92.94 110 LEU A N 1
ATOM 867 C CA . LEU A 1 110 ? -17.691 3.429 30.882 1.00 92.94 110 LEU A CA 1
ATOM 868 C C . LEU A 1 110 ? -18.392 4.453 31.773 1.00 92.94 110 LEU A C 1
ATOM 870 O O . LEU A 1 110 ? -18.228 5.653 31.469 1.00 92.94 110 LEU A O 1
#

Sequence (110 aa):
KSPLEEWIYYLNTGEIPSTATAPGLEEARERLKLDSMTKDELAAYYRHLDNIVILRDNINTEREEGRAEGLEEGERKKAIEVARYLKSSGTAMELIIGATGLSKEEIEKL

pLDDT: mean 93.11, std 5.57, range [67.44, 98.31]

Organism: Phocaeicola vulgatus (NCBI:txid821)

Secondary structure (DSSP, 8-state):
--HHHHHHHHHHHS---TT--STTHHHHHHHTTTTTS-HHHHHHHHHHHHHHHHHHHHHHHHHHHHHHHHHHHHHHHHHHHHHHHHHHTT--HHHHHHHH---HHHHHH-

Foldseek 3Di:
DDLVVQVVCCVVPVDRDPPRDRPPSVVVCVVCVLVPDDPVRNVVVVVVVVVVVVVVVVVVVCVVVCVVVVVVVVLLVVLLVQLVVCVVVVHDLVVSCVVRVDDSVSSVVD